Protein AF-A7SLD6-F1 (afdb_monomer_lite)

Sequence (171 aa):
AANLIKSELDKFADWILSYVPEPIKKTVKEAADKRVERLKERIKRLHEEVEDRFTPKEQQTALKGCLNSFRCKQSLEKHSECCGNHEAVGIEMPKIDKDGNLPHIKFKNYNRKMRVPFVVYADFESFTENIDTCSPDGSKSFTKQYQKHKPSGFCYLIKCFDGDISPPELV

Structure (mmCIF, N/CA/C/O backbone):
data_AF-A7SLD6-F1
#
_entry.id   AF-A7SLD6-F1
#
loop_
_atom_site.group_PDB
_atom_site.id
_atom_site.type_symbol
_atom_site.label_atom_id
_atom_site.label_alt_id
_atom_site.label_comp_id
_atom_site.label_asym_id
_atom_site.label_entity_id
_atom_site.label_seq_id
_atom_site.pdbx_PDB_ins_code
_atom_site.Cartn_x
_atom_site.Cartn_y
_atom_site.Cartn_z
_atom_site.occupancy
_atom_site.B_iso_or_equiv
_atom_site.auth_seq_id
_atom_site.auth_comp_id
_atom_site.auth_asym_id
_atom_site.auth_atom_id
_atom_site.pdbx_PDB_model_num
ATOM 1 N N . ALA A 1 1 ? 3.678 -2.486 19.828 1.00 52.88 1 ALA A N 1
ATOM 2 C CA . ALA A 1 1 ? 2.524 -2.131 18.972 1.00 52.88 1 ALA A CA 1
ATOM 3 C C . ALA A 1 1 ? 2.802 -2.394 17.487 1.00 52.88 1 ALA A C 1
ATOM 5 O O . ALA A 1 1 ? 2.118 -3.228 16.916 1.00 52.88 1 ALA A O 1
ATOM 6 N N . ALA A 1 2 ? 3.826 -1.779 16.875 1.00 49.62 2 ALA A N 1
ATOM 7 C CA . ALA A 1 2 ? 4.106 -1.909 15.433 1.00 49.62 2 ALA A CA 1
ATOM 8 C C . ALA A 1 2 ? 4.294 -3.359 14.929 1.00 49.62 2 ALA A C 1
ATOM 10 O O . ALA A 1 2 ? 3.720 -3.727 13.912 1.00 49.62 2 ALA A O 1
ATOM 11 N N . ASN A 1 3 ? 5.015 -4.208 15.673 1.00 66.25 3 ASN A N 1
ATOM 12 C CA . ASN A 1 3 ? 5.205 -5.619 15.296 1.00 66.25 3 ASN A CA 1
ATOM 13 C C . ASN A 1 3 ? 3.907 -6.442 15.342 1.00 66.25 3 ASN A C 1
ATOM 15 O O . ASN A 1 3 ? 3.745 -7.365 14.553 1.00 66.25 3 ASN A O 1
ATOM 19 N N . LEU A 1 4 ? 2.974 -6.085 16.232 1.00 74.56 4 LEU A N 1
ATOM 20 C CA . LEU A 1 4 ? 1.674 -6.750 16.341 1.00 74.56 4 LEU A CA 1
ATOM 21 C C . LEU A 1 4 ? 0.780 -6.369 15.154 1.00 74.56 4 LEU A C 1
ATOM 23 O O . LEU A 1 4 ? 0.209 -7.239 14.509 1.00 74.56 4 LEU A O 1
ATOM 27 N N . ILE A 1 5 ? 0.746 -5.077 14.810 1.00 71.06 5 ILE A N 1
ATOM 28 C CA . ILE A 1 5 ? 0.010 -4.561 13.646 1.00 71.06 5 ILE A CA 1
ATOM 29 C C . ILE A 1 5 ? 0.536 -5.198 12.358 1.00 71.06 5 ILE A C 1
ATOM 31 O O . ILE A 1 5 ? -0.251 -5.641 11.528 1.00 71.06 5 ILE A O 1
ATOM 35 N N . LYS A 1 6 ? 1.863 -5.307 12.219 1.00 66.88 6 LYS A N 1
ATOM 36 C CA . LYS A 1 6 ? 2.484 -5.989 11.083 1.00 66.88 6 LYS A CA 1
ATOM 37 C C . LYS A 1 6 ? 2.060 -7.457 10.999 1.00 66.88 6 LYS A C 1
ATOM 39 O O . LYS A 1 6 ? 1.657 -7.894 9.933 1.00 66.88 6 LYS A O 1
ATOM 44 N N . SER A 1 7 ? 2.069 -8.185 12.117 1.00 80.56 7 SER A N 1
ATOM 45 C CA . SER A 1 7 ? 1.654 -9.593 12.118 1.00 80.56 7 SER A CA 1
ATOM 46 C C . SER A 1 7 ? 0.178 -9.794 11.759 1.00 80.56 7 SER A C 1
ATOM 48 O O . SER A 1 7 ? -0.162 -10.790 11.131 1.00 80.56 7 SER A O 1
ATOM 50 N N . GLU A 1 8 ? -0.699 -8.856 12.123 1.00 80.62 8 GLU A N 1
ATOM 51 C CA . GLU A 1 8 ? -2.116 -8.907 11.743 1.00 80.62 8 GLU A CA 1
ATOM 52 C C . GLU A 1 8 ? -2.318 -8.562 10.260 1.00 80.62 8 GLU A C 1
ATOM 54 O O . GLU A 1 8 ? -3.102 -9.218 9.578 1.00 80.62 8 GLU A O 1
ATOM 59 N N . LEU A 1 9 ? -1.559 -7.595 9.734 1.00 71.75 9 LEU A N 1
ATOM 60 C CA . LEU A 1 9 ? -1.522 -7.286 8.300 1.00 71.75 9 LEU A CA 1
ATOM 61 C C . LEU A 1 9 ? -1.027 -8.473 7.469 1.00 71.75 9 LEU A C 1
ATOM 63 O O . LEU A 1 9 ? -1.626 -8.779 6.441 1.00 71.75 9 LEU A O 1
ATOM 67 N N . ASP A 1 10 ? 0.026 -9.152 7.926 1.00 75.19 10 ASP A N 1
ATOM 68 C CA . ASP A 1 10 ? 0.579 -10.326 7.248 1.00 75.19 10 ASP A CA 1
ATOM 69 C C . ASP A 1 10 ? -0.458 -11.468 7.215 1.00 75.19 10 ASP A C 1
ATOM 71 O O . ASP A 1 10 ? -0.724 -12.026 6.153 1.00 75.19 10 ASP A O 1
ATOM 75 N N . LYS A 1 11 ? -1.153 -11.735 8.334 1.00 82.88 11 LYS A N 1
ATOM 76 C CA . LYS A 1 11 ? -2.255 -12.720 8.384 1.00 82.88 11 LYS A CA 1
ATOM 77 C C . LYS A 1 11 ? -3.406 -12.370 7.442 1.00 82.88 11 LYS A C 1
ATOM 79 O O . LYS A 1 11 ? -3.972 -13.258 6.809 1.00 82.88 11 LYS A O 1
ATOM 84 N N . PHE A 1 12 ? -3.776 -11.093 7.363 1.00 75.88 12 PHE A N 1
ATOM 85 C CA . PHE A 1 12 ? -4.827 -10.634 6.458 1.00 75.88 12 PHE A CA 1
ATOM 86 C C . PHE A 1 12 ? -4.416 -10.794 4.988 1.00 75.88 12 PHE A C 1
ATOM 88 O O . PHE A 1 12 ? -5.212 -11.261 4.174 1.00 75.88 12 PHE A O 1
ATOM 95 N N . ALA A 1 13 ? -3.165 -10.471 4.653 1.00 72.25 13 ALA A N 1
ATOM 96 C CA . ALA A 1 13 ? -2.622 -10.683 3.316 1.00 72.25 13 ALA A CA 1
ATOM 97 C C . ALA A 1 13 ? -2.617 -12.173 2.941 1.00 72.25 13 ALA A C 1
ATOM 99 O O . ALA A 1 13 ? -3.076 -12.526 1.854 1.00 72.25 13 ALA A O 1
ATOM 100 N N . ASP A 1 14 ? -2.183 -13.047 3.851 1.00 79.88 14 ASP A N 1
ATOM 101 C CA . ASP A 1 14 ? -2.218 -14.502 3.659 1.00 79.88 14 ASP A CA 1
ATOM 102 C C . ASP A 1 14 ? -3.653 -15.021 3.473 1.00 79.88 14 ASP A C 1
ATOM 104 O O . ASP A 1 14 ? -3.906 -15.882 2.625 1.00 79.88 14 ASP A O 1
ATOM 108 N N . TRP A 1 15 ? -4.613 -14.460 4.214 1.00 83.62 15 TRP A N 1
ATOM 109 C CA . TRP A 1 15 ? -6.030 -14.784 4.073 1.00 83.62 15 TRP A CA 1
ATOM 110 C C . TRP A 1 15 ? -6.582 -14.379 2.699 1.00 83.62 15 TRP A C 1
ATOM 112 O O . TRP A 1 15 ? -7.192 -15.220 2.042 1.00 83.62 15 TRP A O 1
ATOM 122 N N . ILE A 1 16 ? -6.303 -13.166 2.202 1.00 71.88 16 ILE A N 1
ATOM 123 C CA . ILE A 1 16 ? -6.678 -12.759 0.831 1.00 71.88 16 ILE A CA 1
ATOM 124 C C . ILE A 1 16 ? -6.038 -13.691 -0.197 1.00 71.88 16 ILE A C 1
ATOM 126 O O . ILE A 1 16 ? -6.708 -14.171 -1.114 1.00 71.88 16 ILE A O 1
ATOM 130 N N . LEU A 1 17 ? -4.741 -13.975 -0.039 1.00 71.00 17 LEU A N 1
ATOM 131 C CA . LEU A 1 17 ? -4.026 -14.857 -0.950 1.00 71.00 17 LEU A CA 1
ATOM 132 C C . LEU A 1 17 ? -4.650 -16.250 -0.969 1.00 71.00 17 LEU A C 1
ATOM 134 O O . LEU A 1 17 ? -4.654 -16.864 -2.027 1.00 71.00 17 LEU A O 1
ATOM 138 N N . SER A 1 18 ? -5.236 -16.740 0.127 1.00 75.12 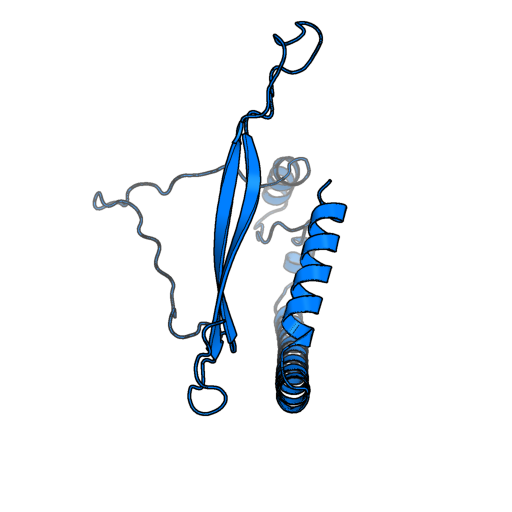18 SER A N 1
ATOM 139 C CA . SER A 1 18 ? -5.882 -18.058 0.165 1.00 75.12 18 SER A CA 1
ATOM 140 C C . SER A 1 18 ? -6.997 -18.239 -0.881 1.00 75.12 18 SER A C 1
ATOM 142 O O . SER A 1 18 ? -7.096 -19.331 -1.441 1.00 75.12 18 SER A O 1
ATOM 144 N N . TYR A 1 19 ? -7.732 -17.176 -1.234 1.00 76.12 19 TYR A N 1
ATOM 145 C CA . TYR A 1 19 ? -8.809 -17.197 -2.238 1.00 76.12 19 TYR A CA 1
ATOM 146 C C . TYR A 1 19 ? -8.313 -17.179 -3.688 1.00 76.12 19 TYR A C 1
ATOM 148 O O . TYR A 1 19 ? -9.081 -17.456 -4.606 1.00 76.12 19 TYR A O 1
ATOM 156 N N . VAL A 1 20 ? -7.032 -16.879 -3.923 1.00 71.62 20 VAL A N 1
ATOM 157 C CA . VAL A 1 20 ? -6.463 -16.889 -5.275 1.00 71.62 20 VAL A CA 1
ATOM 158 C C . VAL A 1 20 ? -6.250 -18.345 -5.725 1.00 71.62 20 VAL A C 1
ATOM 160 O O . VAL A 1 20 ? -5.580 -19.102 -5.015 1.00 71.62 20 VAL A O 1
ATOM 163 N N . PRO A 1 21 ? -6.757 -18.763 -6.901 1.00 77.44 21 PRO A N 1
ATOM 164 C CA . PRO A 1 21 ? -6.545 -20.112 -7.422 1.00 77.44 21 PRO A CA 1
ATOM 165 C C . PRO A 1 21 ? -5.058 -20.488 -7.529 1.00 77.44 21 PRO A C 1
ATOM 167 O O . PRO A 1 21 ? -4.239 -19.714 -8.030 1.00 77.44 21 PRO A O 1
ATOM 170 N N . GLU A 1 22 ? -4.700 -21.712 -7.126 1.00 75.00 22 GLU A N 1
ATOM 171 C CA . GLU A 1 22 ? -3.307 -22.197 -7.149 1.00 75.00 22 GLU A CA 1
ATOM 172 C C . GLU A 1 22 ? -2.584 -22.118 -8.507 1.00 75.00 22 GLU A C 1
ATOM 174 O O . GLU A 1 22 ? -1.394 -21.785 -8.522 1.00 75.00 22 GLU A O 1
ATOM 179 N N . PRO A 1 23 ? -3.242 -22.339 -9.665 1.00 70.88 23 PRO A N 1
ATOM 180 C CA . PRO A 1 23 ? -2.598 -22.145 -10.964 1.00 70.88 23 PRO A CA 1
ATOM 181 C C . PRO A 1 23 ? -2.074 -20.714 -11.151 1.00 70.88 23 PRO A C 1
ATOM 183 O O . PRO A 1 23 ? -0.995 -20.518 -11.716 1.00 70.88 23 PRO A O 1
ATOM 186 N N . ILE A 1 24 ? -2.810 -19.729 -10.622 1.00 64.69 24 ILE A N 1
ATOM 187 C CA . ILE A 1 24 ? -2.474 -18.302 -10.667 1.00 64.69 24 ILE A CA 1
ATOM 188 C C . ILE A 1 24 ? -1.376 -17.999 -9.646 1.00 64.69 24 ILE A C 1
ATOM 190 O O . ILE A 1 24 ? -0.373 -17.381 -9.993 1.00 64.69 24 ILE A O 1
ATOM 194 N N . LYS A 1 25 ? -1.484 -18.499 -8.409 1.00 65.69 25 LYS A N 1
ATOM 195 C CA . LYS A 1 25 ? -0.425 -18.336 -7.394 1.00 65.69 25 LYS A CA 1
ATOM 196 C C . LYS A 1 25 ? 0.919 -18.862 -7.879 1.00 65.69 25 LYS A C 1
ATOM 198 O O . LYS A 1 25 ? 1.930 -18.182 -7.715 1.00 65.69 25 LYS A O 1
ATOM 203 N N . LYS A 1 26 ? 0.939 -20.044 -8.499 1.00 69.06 26 LYS A N 1
ATOM 204 C CA . LYS A 1 26 ? 2.169 -20.674 -8.988 1.00 69.06 26 LYS A CA 1
ATOM 205 C C . LYS A 1 26 ? 2.795 -19.882 -10.134 1.00 69.06 26 LYS A C 1
ATOM 207 O O . LYS A 1 26 ? 3.985 -19.586 -10.080 1.00 69.06 26 LYS A O 1
ATOM 212 N N . THR A 1 27 ? 2.002 -19.465 -11.121 1.00 69.44 27 THR A N 1
ATOM 213 C CA . THR A 1 27 ? 2.502 -18.647 -12.243 1.00 69.44 27 THR A CA 1
ATOM 214 C C . THR A 1 27 ? 2.967 -17.263 -11.794 1.00 69.44 27 THR A C 1
ATOM 216 O O . THR A 1 27 ? 4.024 -16.806 -12.231 1.00 69.44 27 THR A O 1
ATOM 219 N N . VAL A 1 28 ? 2.237 -16.608 -10.887 1.00 70.94 28 VAL A N 1
ATOM 220 C CA . VAL A 1 28 ? 2.603 -15.289 -10.347 1.00 70.94 28 VAL A CA 1
ATOM 221 C C . VAL A 1 28 ? 3.847 -15.372 -9.469 1.00 70.94 28 VAL A C 1
ATOM 223 O O . VAL A 1 28 ? 4.743 -14.543 -9.624 1.00 70.94 28 VAL A O 1
ATOM 226 N N . LYS A 1 29 ? 3.945 -16.383 -8.599 1.00 73.69 29 LYS A N 1
ATOM 227 C CA . LYS A 1 29 ? 5.121 -16.617 -7.754 1.00 73.69 29 LYS A CA 1
ATOM 228 C C . LYS A 1 29 ? 6.354 -16.923 -8.596 1.00 73.69 29 LYS A C 1
ATOM 230 O O . LYS A 1 29 ? 7.361 -16.245 -8.447 1.00 73.69 29 LYS A O 1
ATOM 235 N N . GLU A 1 30 ? 6.261 -17.836 -9.563 1.00 74.81 30 GLU A N 1
ATOM 236 C CA . GLU A 1 30 ? 7.373 -18.140 -10.473 1.00 74.81 30 GLU A CA 1
ATOM 237 C C . GLU A 1 30 ? 7.791 -16.921 -11.316 1.00 74.81 30 GLU A C 1
ATOM 239 O O . GLU A 1 30 ? 8.983 -16.704 -11.551 1.00 74.81 30 GLU A O 1
ATOM 244 N N . ALA A 1 31 ? 6.838 -16.100 -11.773 1.00 71.31 31 ALA A N 1
ATOM 245 C CA . ALA A 1 31 ? 7.133 -14.872 -12.509 1.00 71.31 31 ALA A CA 1
ATOM 246 C C . ALA A 1 31 ? 7.784 -13.800 -11.618 1.00 71.31 31 ALA A C 1
ATOM 248 O O . ALA A 1 31 ? 8.715 -13.118 -12.065 1.00 71.31 31 ALA A O 1
ATOM 249 N N . ALA A 1 32 ? 7.322 -13.661 -10.372 1.00 69.38 32 ALA A N 1
ATOM 250 C CA . ALA A 1 32 ? 7.897 -12.767 -9.374 1.00 69.38 32 ALA A CA 1
ATOM 251 C C . ALA A 1 32 ? 9.315 -13.211 -8.999 1.00 69.38 32 ALA A C 1
ATOM 253 O O . ALA A 1 32 ? 10.234 -12.400 -9.092 1.00 69.38 32 ALA A O 1
ATOM 254 N N . ASP A 1 33 ? 9.521 -14.495 -8.713 1.00 77.88 33 ASP A N 1
ATOM 255 C CA . ASP A 1 33 ? 10.819 -15.078 -8.364 1.00 77.88 33 ASP A CA 1
ATOM 256 C C . ASP A 1 33 ? 11.820 -14.919 -9.518 1.00 77.88 33 ASP A C 1
ATOM 258 O O . ASP A 1 33 ? 12.911 -14.382 -9.327 1.00 77.88 33 ASP A O 1
ATOM 262 N N . LYS A 1 34 ? 11.426 -15.234 -10.763 1.00 79.88 34 LYS A N 1
ATOM 263 C CA . LYS A 1 34 ? 12.261 -14.987 -11.960 1.00 79.88 34 LYS A CA 1
ATOM 264 C C . LYS A 1 34 ? 12.599 -13.510 -12.159 1.00 79.88 34 LYS A C 1
ATOM 266 O O . LYS A 1 34 ? 13.613 -13.182 -12.783 1.00 79.88 34 LYS A O 1
ATOM 271 N N . ARG A 1 35 ? 11.730 -12.596 -11.724 1.00 75.88 35 ARG A N 1
ATOM 272 C CA . ARG A 1 35 ? 11.958 -11.149 -11.832 1.00 75.88 35 ARG A CA 1
ATOM 273 C C . ARG A 1 35 ? 12.879 -10.651 -10.726 1.00 75.88 35 ARG A C 1
ATOM 275 O O . ARG A 1 35 ? 13.780 -9.875 -11.032 1.00 75.88 35 ARG A O 1
ATOM 282 N N . VAL A 1 36 ? 12.686 -11.120 -9.496 1.00 77.12 36 VAL A N 1
ATOM 283 C CA . VAL A 1 36 ? 13.571 -10.864 -8.354 1.00 77.12 36 VAL A CA 1
ATOM 284 C C . VAL A 1 36 ? 14.976 -11.349 -8.678 1.00 77.12 36 VAL A C 1
ATOM 286 O O . VAL A 1 36 ? 15.919 -10.577 -8.533 1.00 77.12 36 VAL A O 1
ATOM 289 N N . GLU A 1 37 ? 15.120 -12.554 -9.221 1.00 82.44 37 GLU A N 1
ATOM 290 C CA . GLU A 1 37 ? 16.441 -13.100 -9.526 1.00 82.44 37 GLU A CA 1
ATOM 291 C C . GLU A 1 37 ? 17.131 -12.337 -10.658 1.00 82.44 37 GLU A C 1
ATOM 293 O O . GLU A 1 37 ? 18.287 -11.944 -10.529 1.00 82.44 37 GLU A O 1
ATOM 298 N N . ARG A 1 38 ? 16.391 -11.948 -11.706 1.00 83.00 38 ARG A N 1
ATOM 299 C CA . ARG A 1 38 ? 16.918 -11.026 -12.730 1.00 83.00 38 ARG A CA 1
ATOM 300 C C . ARG A 1 38 ? 17.355 -9.680 -12.160 1.00 83.00 38 ARG A C 1
ATOM 302 O O . ARG A 1 38 ? 18.312 -9.093 -12.666 1.00 83.00 38 ARG A O 1
ATOM 309 N N . LEU A 1 39 ? 16.619 -9.150 -11.184 1.00 71.19 39 LEU A N 1
ATOM 310 C CA . LEU A 1 39 ? 16.946 -7.879 -10.542 1.00 71.19 39 LEU A CA 1
ATOM 311 C C . LEU A 1 39 ? 18.184 -8.015 -9.661 1.00 71.19 39 LEU A C 1
ATOM 313 O O . LEU A 1 39 ? 19.052 -7.153 -9.755 1.00 71.19 39 LEU A O 1
ATOM 317 N N . LYS A 1 40 ? 18.314 -9.100 -8.890 1.00 79.44 40 LYS A N 1
ATOM 318 C CA . LYS A 1 40 ? 19.528 -9.402 -8.120 1.00 79.44 40 LYS A CA 1
ATOM 319 C C . LYS A 1 40 ? 20.747 -9.523 -9.027 1.00 79.44 40 LYS A C 1
ATOM 321 O O . LYS A 1 40 ? 21.740 -8.851 -8.779 1.00 79.44 40 LYS A O 1
ATOM 326 N N . GLU A 1 41 ? 20.642 -10.277 -10.122 1.00 82.62 41 GLU A N 1
ATOM 327 C CA . GLU A 1 41 ? 21.718 -10.421 -11.113 1.00 82.62 41 GLU A CA 1
ATOM 328 C C . GLU A 1 41 ? 22.129 -9.063 -11.701 1.00 82.62 41 GLU A C 1
ATOM 330 O O . GLU A 1 41 ? 23.299 -8.775 -11.933 1.00 82.62 41 GLU A O 1
ATOM 335 N N . ARG A 1 42 ? 21.144 -8.193 -11.946 1.00 76.81 42 ARG A N 1
ATOM 336 C CA . ARG A 1 42 ? 21.369 -6.862 -12.509 1.00 76.81 42 ARG A CA 1
ATOM 337 C C . ARG A 1 42 ? 21.960 -5.892 -11.488 1.00 76.81 42 ARG A C 1
ATOM 339 O O . ARG A 1 42 ? 22.797 -5.092 -11.877 1.00 76.81 42 ARG A O 1
ATOM 346 N N . ILE A 1 43 ? 21.558 -5.966 -10.220 1.00 71.44 43 ILE A N 1
ATOM 347 C CA . ILE A 1 43 ? 22.179 -5.208 -9.125 1.00 71.44 43 ILE A CA 1
ATOM 348 C C . ILE A 1 43 ? 23.624 -5.661 -8.944 1.00 71.44 43 ILE A C 1
ATOM 350 O O . ILE A 1 43 ? 24.502 -4.814 -8.855 1.00 71.44 43 ILE A O 1
ATOM 354 N N . LYS A 1 44 ? 23.874 -6.974 -8.965 1.00 77.62 44 LYS A N 1
ATOM 355 C CA . LYS A 1 44 ? 25.216 -7.547 -8.857 1.00 77.62 44 LYS A CA 1
ATOM 356 C C . LYS A 1 44 ? 26.127 -7.055 -9.984 1.00 77.62 44 LYS A C 1
ATOM 358 O O . LYS A 1 44 ? 27.162 -6.474 -9.693 1.00 77.62 44 LYS A O 1
ATOM 363 N N . ARG A 1 45 ? 25.685 -7.153 -11.245 1.00 78.50 45 ARG A N 1
ATOM 364 C CA . ARG A 1 45 ? 26.431 -6.598 -12.391 1.00 78.50 45 ARG A CA 1
ATOM 365 C C . ARG A 1 45 ? 26.651 -5.093 -12.284 1.00 78.50 45 ARG A C 1
ATOM 367 O O . ARG A 1 45 ? 27.729 -4.621 -12.597 1.00 78.50 45 ARG A O 1
ATOM 374 N N . LEU A 1 46 ? 25.646 -4.333 -11.840 1.00 69.00 46 LEU A N 1
ATOM 375 C CA . LEU A 1 46 ? 25.797 -2.889 -11.647 1.00 69.00 46 LEU A CA 1
ATOM 376 C C . LEU A 1 46 ? 26.800 -2.567 -10.540 1.00 69.00 46 LEU A C 1
ATOM 378 O O . LEU A 1 46 ? 27.549 -1.619 -10.698 1.00 69.00 46 LEU A O 1
ATOM 382 N N . HIS A 1 47 ? 26.822 -3.327 -9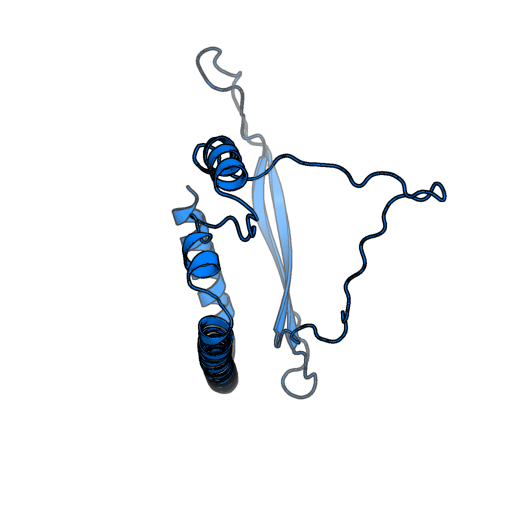.446 1.00 66.12 47 HIS A N 1
ATOM 383 C CA . HIS A 1 47 ? 27.826 -3.174 -8.395 1.00 66.12 47 HIS A CA 1
ATOM 384 C C . HIS A 1 47 ? 29.227 -3.495 -8.924 1.00 66.12 47 HIS A C 1
ATOM 386 O O . HIS A 1 47 ? 30.119 -2.675 -8.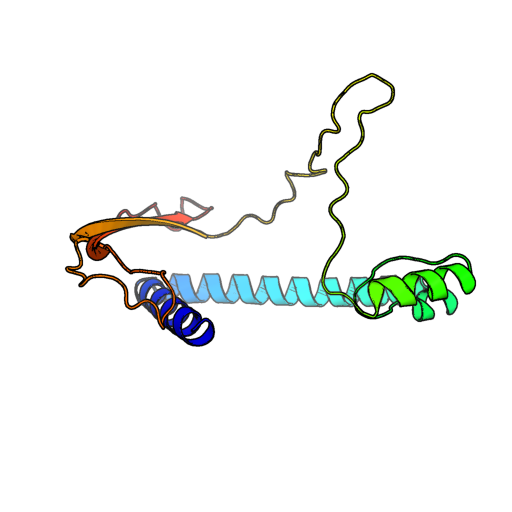746 1.00 66.12 47 HIS A O 1
ATOM 392 N N . GLU A 1 48 ? 29.396 -4.606 -9.645 1.00 70.19 48 GLU A N 1
ATOM 393 C CA . GLU A 1 48 ? 30.671 -4.997 -10.268 1.00 70.19 48 GLU A CA 1
ATOM 394 C C . GLU A 1 48 ? 31.152 -3.948 -11.296 1.00 70.19 48 GLU A C 1
ATOM 396 O O . GLU A 1 48 ? 32.309 -3.537 -11.279 1.00 70.19 48 GLU A O 1
ATOM 401 N N . GLU A 1 49 ? 30.256 -3.429 -12.146 1.00 67.00 49 GLU A N 1
ATOM 402 C CA . GLU A 1 49 ? 30.553 -2.373 -13.133 1.00 67.00 49 GLU A CA 1
ATOM 403 C C . GLU A 1 49 ? 30.860 -1.002 -12.512 1.00 67.00 49 GLU A C 1
ATOM 405 O O . GLU A 1 49 ? 31.383 -0.115 -13.198 1.00 67.00 49 GLU A O 1
ATOM 410 N N . VAL A 1 50 ? 30.454 -0.788 -11.262 1.00 60.84 50 VAL A N 1
ATOM 411 C CA . VAL A 1 50 ? 30.594 0.475 -10.533 1.00 60.84 50 VAL A CA 1
ATOM 412 C C . VAL A 1 50 ? 31.807 0.431 -9.597 1.00 60.84 50 VAL A C 1
ATOM 414 O O . VAL A 1 50 ? 32.493 1.444 -9.477 1.00 60.84 50 VAL A O 1
ATOM 417 N N . GLU A 1 51 ? 32.135 -0.725 -9.012 1.00 55.03 51 GLU A N 1
ATOM 418 C CA . GLU A 1 51 ? 33.348 -0.931 -8.206 1.00 55.03 51 GLU A CA 1
ATOM 419 C C . GLU A 1 51 ? 34.627 -0.641 -8.998 1.00 55.03 51 GLU A C 1
ATOM 421 O O . GLU A 1 51 ? 35.525 0.015 -8.473 1.00 55.03 51 GLU A O 1
ATOM 426 N N . ASP A 1 52 ? 34.674 -1.023 -10.277 1.00 55.62 52 ASP A N 1
ATOM 427 C CA . ASP A 1 52 ? 35.842 -0.814 -11.148 1.00 55.62 52 ASP A CA 1
ATOM 428 C C . ASP A 1 52 ? 35.987 0.645 -11.639 1.00 55.62 52 ASP A C 1
ATOM 430 O O . ASP A 1 52 ? 36.988 1.031 -12.244 1.00 55.62 52 ASP A O 1
ATOM 434 N N . ARG A 1 53 ? 34.981 1.496 -11.376 1.00 53.41 53 ARG A N 1
ATOM 435 C CA . ARG A 1 53 ? 34.985 2.926 -11.743 1.00 53.41 53 ARG A CA 1
ATOM 436 C C . ARG A 1 53 ? 35.325 3.853 -10.587 1.00 53.41 53 ARG A C 1
ATOM 438 O O . ARG A 1 53 ? 35.463 5.053 -10.821 1.00 53.41 53 ARG A O 1
ATOM 445 N N . PHE A 1 54 ? 35.452 3.325 -9.372 1.00 48.38 54 PHE A N 1
ATOM 446 C CA . PHE A 1 54 ? 35.757 4.128 -8.201 1.00 48.38 54 PHE A CA 1
ATOM 447 C C . PHE A 1 54 ? 37.242 4.069 -7.859 1.00 48.38 54 PHE A C 1
ATOM 449 O O . PHE A 1 54 ? 37.813 3.027 -7.549 1.00 48.38 54 PHE A O 1
ATOM 456 N N . THR A 1 55 ? 37.876 5.234 -7.870 1.00 55.97 55 THR A N 1
ATOM 457 C CA . THR A 1 55 ? 39.227 5.428 -7.350 1.00 55.97 55 THR A CA 1
ATOM 458 C C . THR A 1 55 ? 39.281 5.089 -5.849 1.00 55.97 55 THR A C 1
ATOM 460 O O . THR A 1 55 ? 38.279 5.235 -5.146 1.00 55.97 55 THR A O 1
ATOM 463 N N . PRO A 1 56 ? 40.450 4.724 -5.282 1.00 52.50 56 PRO A N 1
ATOM 464 C CA . PRO A 1 56 ? 40.591 4.432 -3.845 1.00 52.50 56 PRO A CA 1
ATOM 465 C C . PRO A 1 56 ? 40.082 5.550 -2.911 1.00 52.50 56 PRO A C 1
ATOM 467 O O . PRO A 1 56 ? 39.728 5.301 -1.761 1.00 52.50 56 PRO A O 1
ATOM 470 N N . LYS A 1 57 ? 40.006 6.794 -3.408 1.00 46.34 57 LYS A N 1
ATOM 471 C CA . LYS A 1 57 ? 39.406 7.942 -2.708 1.00 46.34 57 LYS A CA 1
ATOM 472 C C . LYS A 1 57 ? 37.877 7.876 -2.621 1.00 46.34 57 LYS A C 1
ATOM 474 O O . LYS A 1 57 ? 37.324 8.327 -1.625 1.00 46.34 57 LYS A O 1
ATOM 479 N N . GLU A 1 58 ? 37.205 7.331 -3.631 1.00 49.16 58 GLU A N 1
ATOM 480 C CA . GLU A 1 58 ? 35.740 7.222 -3.697 1.00 49.16 58 GLU A CA 1
ATOM 481 C C . GLU A 1 58 ? 35.215 6.065 -2.832 1.00 49.16 58 GLU A C 1
ATOM 483 O O . GLU A 1 58 ? 34.146 6.175 -2.229 1.00 49.16 58 GLU A O 1
ATOM 488 N N . GLN A 1 59 ? 36.020 5.011 -2.654 1.00 51.78 59 GLN A N 1
ATOM 489 C CA . GLN A 1 59 ? 35.754 3.937 -1.686 1.00 51.78 59 GLN A CA 1
ATOM 490 C C . GLN A 1 59 ? 35.810 4.434 -0.227 1.00 51.78 59 GLN A C 1
ATOM 492 O O . GLN A 1 59 ? 35.093 3.929 0.634 1.00 51.78 59 GLN A O 1
ATOM 497 N N . GLN A 1 60 ? 36.604 5.472 0.057 1.00 49.31 60 GLN A N 1
ATOM 498 C CA . GLN A 1 60 ? 36.748 6.046 1.400 1.00 49.31 60 GLN A CA 1
ATOM 499 C C . GLN A 1 60 ? 35.576 6.967 1.807 1.00 49.31 60 GLN A C 1
ATOM 501 O O . GLN A 1 60 ? 35.441 7.307 2.982 1.00 49.31 60 GLN A O 1
ATOM 506 N N . THR A 1 61 ? 34.715 7.366 0.861 1.00 47.78 61 THR A N 1
ATOM 507 C CA . THR A 1 61 ? 33.614 8.327 1.084 1.00 47.78 61 THR A CA 1
ATOM 508 C C . THR A 1 61 ? 32.251 7.713 1.412 1.00 47.78 61 THR A C 1
ATOM 510 O O . THR A 1 61 ? 31.318 8.451 1.722 1.00 47.78 61 THR A O 1
ATOM 513 N N . ALA A 1 62 ? 32.114 6.386 1.417 1.00 46.62 62 ALA A N 1
ATOM 514 C CA . ALA A 1 62 ? 30.865 5.723 1.794 1.00 46.62 62 ALA A CA 1
ATOM 515 C C . ALA A 1 62 ? 30.727 5.609 3.325 1.00 46.62 62 ALA A C 1
ATOM 517 O O . ALA A 1 62 ? 30.858 4.533 3.909 1.00 46.62 62 ALA A O 1
ATOM 518 N N . LEU A 1 63 ? 30.454 6.729 3.995 1.00 48.56 63 LEU A N 1
ATOM 519 C CA . LEU A 1 63 ? 30.111 6.732 5.416 1.00 48.56 63 LEU A CA 1
ATOM 520 C C . LEU A 1 63 ? 28.584 6.605 5.575 1.00 48.56 63 LEU A C 1
ATOM 522 O O . LEU A 1 63 ? 27.828 7.481 5.164 1.00 48.56 63 LEU A O 1
ATOM 526 N N . LYS A 1 64 ? 28.149 5.466 6.136 1.00 53.84 64 LYS A N 1
ATOM 527 C CA . LYS A 1 64 ? 26.821 5.179 6.725 1.00 53.84 64 LYS A CA 1
ATOM 528 C C . LYS A 1 64 ? 25.616 5.896 6.076 1.00 53.84 64 LYS A C 1
ATOM 530 O O . LYS A 1 64 ? 24.859 6.582 6.752 1.00 53.84 64 LYS A O 1
ATOM 535 N N . GLY A 1 65 ? 25.406 5.692 4.774 1.00 51.53 65 GLY A N 1
ATOM 536 C CA . GLY A 1 65 ? 24.166 6.079 4.081 1.00 51.53 65 GLY A CA 1
ATOM 537 C C . GLY A 1 65 ? 24.141 7.479 3.454 1.00 51.53 65 GLY A C 1
ATOM 538 O O . GLY A 1 65 ? 23.185 7.791 2.746 1.00 51.53 65 GLY A O 1
ATOM 539 N N . CYS A 1 66 ? 25.182 8.298 3.632 1.00 53.53 66 CYS A N 1
ATOM 540 C CA . CYS A 1 66 ? 25.278 9.614 2.996 1.00 53.53 66 CYS A CA 1
ATOM 541 C C . CYS A 1 66 ? 26.023 9.447 1.638 1.00 53.53 66 CYS A C 1
ATOM 543 O O . CYS A 1 66 ? 27.245 9.360 1.602 1.00 53.53 66 CYS A O 1
ATOM 545 N N . LEU A 1 67 ? 25.301 9.353 0.505 1.00 56.34 67 LEU A N 1
ATOM 546 C CA . LEU A 1 67 ? 25.855 9.160 -0.863 1.00 56.34 67 LEU A CA 1
ATOM 547 C C . LEU A 1 67 ? 26.523 10.430 -1.450 1.00 56.34 67 LEU A C 1
ATOM 549 O O . LEU A 1 67 ? 26.356 10.746 -2.629 1.00 56.34 67 LEU A O 1
ATOM 553 N N . ASN A 1 68 ? 27.259 11.187 -0.637 1.00 59.16 68 ASN A N 1
ATOM 554 C CA . ASN A 1 68 ? 27.919 12.423 -1.060 1.00 59.16 68 ASN A CA 1
ATOM 555 C C . ASN A 1 68 ? 29.414 12.191 -1.325 1.00 59.16 68 ASN A C 1
ATOM 557 O O . ASN A 1 68 ? 30.120 11.615 -0.503 1.00 59.16 68 ASN A O 1
ATOM 561 N N . SER A 1 69 ? 29.919 12.692 -2.456 1.00 56.84 69 SER A N 1
ATOM 562 C CA . SER A 1 69 ? 31.355 12.714 -2.766 1.00 56.84 69 SER A CA 1
ATOM 563 C C . SER A 1 69 ? 32.013 13.979 -2.205 1.00 56.84 69 SER A C 1
ATOM 565 O O . SER A 1 69 ? 31.542 15.087 -2.477 1.00 56.84 69 SER A O 1
ATOM 567 N N . PHE A 1 70 ? 33.138 13.848 -1.499 1.00 70.81 70 PHE A N 1
ATOM 568 C CA . PHE A 1 70 ? 33.867 14.985 -0.921 1.00 70.81 70 PHE A CA 1
ATOM 569 C C . PHE A 1 70 ? 35.178 15.240 -1.664 1.00 70.81 70 PHE A C 1
ATOM 571 O O . PHE A 1 70 ? 35.970 14.331 -1.889 1.00 70.81 70 PHE A O 1
ATOM 578 N N . ARG A 1 71 ? 35.431 16.503 -2.028 1.00 63.53 71 ARG A N 1
ATOM 579 C CA . ARG A 1 71 ? 36.635 16.893 -2.788 1.00 63.53 71 ARG A CA 1
ATOM 580 C C . ARG A 1 71 ? 37.893 17.039 -1.922 1.00 63.53 71 ARG A C 1
ATOM 582 O O . ARG A 1 71 ? 38.995 17.060 -2.461 1.00 63.53 71 ARG A O 1
ATOM 589 N N . CYS A 1 72 ? 37.753 17.150 -0.600 1.00 70.69 72 CYS A N 1
ATOM 590 C CA . CYS A 1 72 ? 38.871 17.262 0.338 1.00 70.69 72 CYS A CA 1
ATOM 591 C C . CYS A 1 72 ? 38.501 16.760 1.744 1.00 70.69 72 CYS A C 1
ATOM 593 O O . CYS A 1 72 ? 37.325 16.715 2.112 1.00 70.69 72 CYS A O 1
ATOM 595 N N . LYS A 1 73 ? 39.522 16.427 2.546 1.00 74.38 73 LYS A N 1
ATOM 596 C CA . LYS A 1 73 ? 39.365 15.848 3.892 1.00 74.38 73 LYS A CA 1
ATOM 597 C C . LYS A 1 73 ? 38.613 16.769 4.863 1.00 74.38 73 LYS A C 1
ATOM 599 O O . LYS A 1 73 ? 37.710 16.312 5.548 1.00 74.38 73 LYS A O 1
ATOM 604 N N . GLN A 1 74 ? 38.884 18.076 4.825 1.00 77.12 74 GLN A N 1
ATOM 605 C CA . GLN A 1 74 ? 38.157 19.075 5.625 1.00 77.12 74 GLN A CA 1
ATOM 606 C C . GLN A 1 74 ? 36.650 19.104 5.330 1.00 77.12 74 GLN A C 1
ATOM 608 O O . GLN A 1 74 ? 35.850 19.370 6.220 1.00 77.12 74 GLN A O 1
ATOM 613 N N . SER A 1 75 ? 36.244 18.839 4.083 1.00 68.69 75 SER A N 1
ATOM 614 C CA . SER A 1 75 ? 34.824 18.781 3.718 1.00 68.69 75 SER A CA 1
ATOM 615 C C . SER A 1 75 ? 34.145 17.517 4.245 1.00 68.69 75 SER A C 1
ATOM 617 O O . SER A 1 75 ? 32.961 17.570 4.567 1.00 68.69 75 SER A O 1
ATOM 619 N N . LEU A 1 76 ? 34.879 16.403 4.324 1.00 76.94 76 LEU A N 1
ATOM 620 C CA . LEU A 1 76 ? 34.398 15.151 4.905 1.00 76.94 76 LEU A CA 1
ATOM 621 C C . LEU A 1 76 ? 34.269 15.266 6.430 1.00 76.94 76 LEU A C 1
ATOM 623 O O . LEU A 1 76 ? 33.266 14.831 6.980 1.00 76.94 76 LEU A O 1
ATOM 627 N N . GLU A 1 77 ? 35.243 15.884 7.104 1.00 75.12 77 GLU A N 1
ATOM 628 C CA . GLU A 1 77 ? 35.228 16.085 8.562 1.00 75.12 77 GLU A CA 1
ATOM 629 C C . GLU A 1 77 ? 34.036 16.952 8.992 1.00 75.12 77 GLU A C 1
ATOM 631 O O . GLU A 1 77 ? 33.235 16.518 9.818 1.00 75.12 77 GLU A O 1
ATOM 636 N N . LYS A 1 78 ? 33.816 18.094 8.322 1.00 74.06 78 LYS A N 1
ATOM 637 C CA . LYS A 1 78 ? 32.617 18.928 8.532 1.00 74.06 78 LYS A CA 1
ATOM 638 C C . LYS A 1 78 ? 31.315 18.162 8.295 1.00 74.06 78 LYS A C 1
ATOM 640 O O . LYS A 1 78 ? 30.345 18.336 9.022 1.00 74.06 78 LYS A O 1
ATOM 645 N N . HIS A 1 79 ? 31.270 17.318 7.264 1.00 71.88 79 HIS A N 1
ATOM 646 C CA . HIS A 1 79 ? 30.087 16.507 6.992 1.00 71.88 79 HIS A CA 1
ATOM 647 C C . HIS A 1 79 ? 29.868 15.432 8.061 1.00 71.88 79 HIS A C 1
ATOM 649 O O . HIS A 1 79 ? 28.728 15.204 8.454 1.00 71.88 79 HIS A O 1
ATOM 655 N N . SER A 1 80 ? 30.933 14.791 8.545 1.00 69.44 80 SER A N 1
ATOM 656 C CA . SER A 1 80 ? 30.868 13.769 9.591 1.00 69.44 80 SER A CA 1
ATOM 657 C C . SER A 1 80 ? 30.352 14.336 10.914 1.00 69.44 80 SER A C 1
ATOM 659 O O . SER A 1 80 ? 29.590 13.653 11.595 1.00 69.44 80 SER A O 1
ATOM 661 N N . GLU A 1 81 ? 30.710 15.578 11.258 1.00 70.31 81 GLU A N 1
ATOM 662 C CA . GLU A 1 81 ? 30.163 16.289 12.425 1.00 70.31 81 GLU A CA 1
ATOM 663 C C . GLU A 1 81 ? 28.634 16.463 12.335 1.00 70.31 81 GLU A C 1
ATOM 665 O O . GLU A 1 81 ? 27.940 16.376 13.348 1.00 70.31 81 GLU A O 1
ATOM 670 N N . CYS A 1 82 ? 28.092 16.641 11.123 1.00 62.38 82 CYS A N 1
ATOM 671 C CA . CYS A 1 82 ? 26.654 16.802 10.890 1.00 62.38 82 CYS A CA 1
ATOM 672 C C . CYS A 1 82 ? 25.897 15.471 10.676 1.00 62.38 82 CYS A C 1
ATOM 674 O O . CYS A 1 82 ? 24.862 15.270 11.311 1.00 62.38 82 CYS A O 1
ATOM 676 N N . CYS A 1 83 ? 26.379 14.575 9.796 1.00 62.34 83 CYS A N 1
ATOM 677 C CA . CYS A 1 83 ? 25.718 13.305 9.407 1.00 62.34 83 CYS A CA 1
ATOM 678 C C . CYS A 1 83 ? 25.906 12.202 10.468 1.00 62.34 83 CYS A C 1
ATOM 680 O O . CYS A 1 83 ? 25.092 11.291 10.548 1.00 62.34 83 CYS A O 1
ATOM 682 N N . GLY A 1 84 ? 26.975 12.249 11.275 1.00 61.81 84 GLY A N 1
ATOM 683 C CA . GLY A 1 84 ? 27.320 11.164 12.203 1.00 61.81 84 GLY A CA 1
ATOM 684 C C . GLY A 1 84 ? 26.427 11.057 13.444 1.00 61.81 84 GLY A C 1
ATOM 685 O O . GLY A 1 84 ? 26.346 9.978 14.026 1.00 61.81 84 GLY A O 1
ATOM 686 N N . ASN A 1 85 ? 25.758 12.151 13.825 1.00 58.72 85 ASN A N 1
ATOM 687 C CA . ASN A 1 85 ? 25.055 12.288 15.108 1.00 58.72 85 ASN A CA 1
ATOM 688 C C . ASN A 1 85 ? 23.525 12.457 14.990 1.00 58.72 85 ASN A C 1
ATOM 690 O O . ASN A 1 85 ? 22.858 12.542 16.018 1.00 58.72 85 ASN A O 1
ATOM 694 N N . HIS A 1 86 ? 22.955 12.516 13.779 1.00 55.62 86 HIS A N 1
ATOM 695 C CA . HIS A 1 86 ? 21.530 12.817 13.569 1.00 55.62 86 HIS A CA 1
ATOM 696 C C . HIS A 1 86 ? 20.856 11.812 12.622 1.00 55.62 86 HIS A C 1
ATOM 698 O O . HIS A 1 86 ? 21.429 11.440 11.600 1.00 55.62 86 HIS A O 1
ATOM 704 N N . GLU A 1 87 ? 19.607 11.431 12.915 1.00 52.69 87 GLU A N 1
ATOM 705 C CA . GLU A 1 87 ? 18.711 10.833 11.916 1.00 52.69 87 GLU A CA 1
ATOM 706 C C . GLU A 1 87 ? 18.110 11.926 11.000 1.00 52.69 87 GLU A C 1
ATOM 708 O O . GLU A 1 87 ? 17.758 13.010 11.453 1.00 52.69 87 GLU A O 1
ATOM 713 N N . ALA A 1 88 ? 18.051 11.615 9.700 1.00 53.88 88 ALA A N 1
ATOM 714 C CA . ALA A 1 88 ? 17.447 12.305 8.545 1.00 53.88 88 ALA A CA 1
ATOM 715 C C . ALA A 1 88 ? 17.218 13.847 8.548 1.00 53.88 88 ALA A C 1
ATOM 717 O O . ALA A 1 88 ? 16.223 14.356 9.046 1.00 53.88 88 ALA A O 1
ATOM 718 N N . VAL A 1 89 ? 18.099 14.517 7.784 1.00 58.78 89 VAL A N 1
ATOM 719 C CA . VAL A 1 89 ? 17.932 15.628 6.805 1.00 58.78 89 VAL A CA 1
ATOM 720 C C . VAL A 1 89 ? 17.017 16.825 7.137 1.00 58.78 89 VAL A C 1
ATOM 722 O O . VAL A 1 89 ? 15.797 16.720 7.210 1.00 58.78 89 VAL A O 1
ATOM 725 N N . GLY A 1 90 ? 17.621 18.021 7.148 1.00 53.38 90 GLY A N 1
ATOM 726 C CA . GLY A 1 90 ? 16.916 19.306 7.163 1.00 53.38 90 GLY A CA 1
ATOM 727 C C . GLY A 1 90 ? 16.122 19.571 5.878 1.00 53.38 90 GLY A C 1
ATOM 728 O O . GLY A 1 90 ? 16.616 19.383 4.767 1.00 53.38 90 GLY A O 1
ATOM 729 N N . ILE A 1 91 ? 14.879 20.022 6.039 1.00 55.16 91 ILE A N 1
ATOM 730 C CA . ILE A 1 91 ? 13.967 20.333 4.935 1.00 55.16 91 ILE A CA 1
ATOM 731 C C . ILE A 1 91 ? 14.361 21.690 4.338 1.00 55.16 91 ILE A C 1
ATOM 733 O O . ILE A 1 91 ? 14.015 22.738 4.880 1.00 55.16 91 ILE A O 1
ATOM 737 N N . GLU A 1 92 ? 15.073 21.679 3.210 1.00 66.94 92 GLU A N 1
ATOM 738 C CA . GLU A 1 92 ? 15.250 22.873 2.380 1.00 66.94 92 GLU A CA 1
ATOM 739 C C . GLU A 1 92 ? 14.152 22.945 1.319 1.00 66.94 92 GLU A C 1
ATOM 741 O O . GLU A 1 92 ? 14.010 22.059 0.473 1.00 66.94 92 GLU A O 1
ATOM 746 N N . MET A 1 93 ? 13.377 24.029 1.352 1.00 70.25 93 MET A N 1
ATOM 747 C CA . MET A 1 93 ? 12.362 24.280 0.337 1.00 70.25 93 MET A CA 1
ATOM 748 C C . MET A 1 93 ? 13.018 24.736 -0.975 1.00 70.25 93 MET A C 1
ATOM 750 O O . MET A 1 93 ? 13.981 25.510 -0.945 1.00 70.25 93 MET A O 1
ATOM 754 N N . PRO A 1 94 ? 12.498 24.305 -2.138 1.00 73.69 94 PRO A N 1
ATOM 755 C CA . PRO A 1 94 ? 13.026 24.733 -3.424 1.00 73.69 94 PRO A CA 1
ATOM 756 C C . PRO A 1 94 ? 12.951 26.261 -3.577 1.00 73.69 94 PRO A C 1
ATOM 758 O O . PRO A 1 94 ? 11.892 26.863 -3.406 1.00 73.69 94 PRO A O 1
ATOM 761 N N . LYS A 1 95 ? 14.083 26.894 -3.902 1.00 79.81 95 LYS A N 1
ATOM 762 C CA . LYS A 1 95 ? 14.172 28.349 -4.103 1.00 79.81 95 LYS A CA 1
ATOM 763 C C . LYS A 1 95 ? 13.609 28.734 -5.466 1.00 79.81 95 LYS A C 1
ATOM 765 O O . LYS A 1 95 ? 13.883 28.041 -6.439 1.00 79.81 95 LYS A O 1
ATOM 770 N N . ILE A 1 96 ? 12.879 29.846 -5.524 1.00 83.31 96 ILE A N 1
ATOM 771 C CA . ILE A 1 96 ? 12.350 30.428 -6.767 1.00 83.31 96 ILE A CA 1
ATOM 772 C C . ILE A 1 96 ? 13.486 30.564 -7.791 1.00 83.31 96 ILE A C 1
ATOM 774 O O . ILE A 1 96 ? 14.603 30.957 -7.436 1.00 83.31 96 ILE A O 1
ATOM 778 N N . ASP A 1 97 ? 13.218 30.174 -9.036 1.00 78.88 97 ASP A N 1
ATOM 779 C CA . ASP A 1 97 ? 14.205 30.266 -10.106 1.00 78.88 97 ASP A CA 1
ATOM 780 C C . ASP A 1 97 ? 14.506 31.728 -10.489 1.00 78.88 97 ASP A C 1
ATOM 782 O O . ASP A 1 97 ? 13.878 32.675 -10.015 1.00 78.88 97 ASP A O 1
ATOM 786 N N . LYS A 1 98 ? 15.521 31.934 -11.336 1.00 78.19 98 LYS A N 1
ATOM 787 C CA . LYS A 1 98 ? 15.937 33.282 -11.766 1.00 78.19 98 LYS A CA 1
ATOM 788 C C . LYS A 1 98 ? 14.844 34.032 -12.537 1.00 78.19 98 LYS A C 1
ATOM 790 O O . LYS A 1 98 ? 14.925 35.252 -12.635 1.00 78.19 98 LYS A O 1
ATOM 795 N N . ASP A 1 99 ? 13.852 33.306 -13.044 1.00 82.19 99 ASP A N 1
ATOM 796 C CA . ASP A 1 99 ? 12.762 33.806 -13.873 1.00 82.19 99 ASP A CA 1
ATOM 797 C C . ASP A 1 99 ? 11.466 34.009 -13.058 1.00 82.19 99 ASP A C 1
ATOM 799 O O . ASP A 1 99 ? 10.428 34.361 -13.617 1.00 82.19 99 ASP A O 1
ATOM 803 N N . GLY A 1 100 ? 11.517 33.823 -11.731 1.00 82.88 100 GLY A N 1
ATOM 804 C CA . GLY A 1 100 ? 10.403 34.067 -10.814 1.00 82.88 100 GLY A CA 1
ATOM 805 C C . GLY A 1 100 ? 9.437 32.893 -10.631 1.00 82.88 100 GLY A C 1
ATOM 806 O O . GLY A 1 100 ? 8.426 33.052 -9.945 1.00 82.88 100 GLY A O 1
ATOM 807 N N . ASN A 1 101 ? 9.723 31.713 -11.188 1.00 78.56 101 ASN A N 1
ATOM 808 C CA . ASN A 1 101 ? 8.845 30.550 -11.073 1.00 78.56 101 ASN A CA 1
ATOM 809 C C . ASN A 1 101 ? 9.232 29.645 -9.894 1.00 78.56 101 ASN A C 1
ATOM 811 O O . ASN A 1 101 ? 10.405 29.454 -9.557 1.00 78.56 101 ASN A O 1
ATOM 815 N N . LEU A 1 102 ? 8.217 29.048 -9.264 1.00 77.25 102 LEU A N 1
ATOM 816 C CA . LEU A 1 102 ? 8.416 28.013 -8.250 1.00 77.25 102 LEU A CA 1
ATOM 817 C C . LEU A 1 102 ? 9.077 26.780 -8.887 1.00 77.25 102 LEU A C 1
ATOM 819 O O . LEU A 1 102 ? 8.691 26.388 -9.986 1.00 77.25 102 LEU A O 1
ATOM 823 N N . PRO A 1 103 ? 10.034 26.111 -8.226 1.00 75.19 103 PRO A N 1
ATOM 824 C CA . PRO A 1 103 ? 10.658 24.926 -8.800 1.00 75.19 103 PRO A CA 1
ATOM 825 C C . PRO A 1 103 ? 9.653 23.791 -8.970 1.00 75.19 103 PRO A C 1
ATOM 827 O O . PRO A 1 103 ? 9.046 23.314 -8.013 1.00 75.19 103 PRO A O 1
ATOM 830 N N . HIS A 1 104 ? 9.520 23.320 -10.204 1.00 76.31 104 HIS A N 1
ATOM 831 C CA . HIS A 1 104 ? 8.648 22.209 -10.556 1.00 76.31 104 HIS A CA 1
ATOM 832 C C . HIS A 1 104 ? 9.468 20.918 -10.583 1.00 76.31 104 HIS A C 1
ATOM 834 O O . HIS A 1 104 ? 10.448 20.805 -11.326 1.00 76.31 104 HIS A O 1
ATOM 840 N N . ILE A 1 105 ? 9.057 19.912 -9.814 1.00 75.88 105 ILE A N 1
ATOM 841 C CA . ILE A 1 105 ? 9.647 18.573 -9.893 1.00 75.88 105 ILE A CA 1
ATOM 842 C C . ILE A 1 105 ? 8.917 17.795 -10.989 1.00 75.88 105 ILE A C 1
ATOM 844 O O . ILE A 1 105 ? 7.694 17.681 -10.977 1.00 75.88 105 ILE A O 1
ATOM 848 N N . LYS A 1 106 ? 9.672 17.227 -11.935 1.00 79.06 106 LYS A N 1
ATOM 849 C CA . LYS A 1 106 ? 9.140 16.316 -12.957 1.00 79.06 106 LYS A CA 1
ATOM 850 C C . LYS A 1 106 ? 9.899 14.998 -12.952 1.00 79.06 106 LYS A C 1
ATOM 852 O O . LYS A 1 106 ? 11.129 14.974 -12.928 1.00 79.06 106 LYS A O 1
ATOM 857 N N . PHE A 1 107 ? 9.173 13.890 -13.043 1.00 79.44 107 PHE A N 1
ATOM 858 C CA . PHE A 1 107 ? 9.789 12.578 -13.201 1.00 79.44 107 PHE A CA 1
ATOM 859 C C . PHE A 1 107 ? 10.323 12.417 -14.626 1.00 79.44 107 PHE A C 1
ATOM 861 O O . PHE A 1 107 ? 9.565 12.400 -15.599 1.00 79.44 107 PHE A O 1
ATOM 868 N N . LYS A 1 108 ? 11.641 12.255 -14.768 1.00 77.81 108 LYS A N 1
ATOM 869 C CA . LYS A 1 108 ? 12.240 11.855 -16.046 1.00 77.81 108 LYS A CA 1
ATOM 870 C C . LYS A 1 108 ? 11.920 10.377 -16.287 1.00 77.81 108 LYS A C 1
ATOM 872 O O . LYS A 1 108 ? 12.197 9.542 -15.434 1.00 77.81 108 LYS A O 1
ATOM 877 N N . ASN A 1 109 ? 11.377 10.045 -17.459 1.00 80.88 109 ASN A N 1
ATOM 878 C CA . ASN A 1 109 ? 11.010 8.677 -17.851 1.00 80.88 109 ASN A CA 1
ATOM 879 C C . ASN A 1 109 ? 9.879 8.027 -17.023 1.00 80.88 109 ASN A C 1
ATOM 881 O O . ASN A 1 109 ? 9.951 6.832 -16.747 1.00 80.88 109 ASN A O 1
ATOM 885 N N . TYR A 1 110 ? 8.810 8.759 -16.690 1.00 74.75 110 TYR A N 1
ATOM 886 C CA . TYR A 1 110 ? 7.603 8.202 -16.041 1.00 74.75 110 TYR A CA 1
ATOM 887 C C . TYR A 1 110 ? 7.088 6.900 -16.697 1.00 74.75 110 TYR A C 1
ATOM 889 O O . TYR A 1 110 ? 6.660 5.963 -16.025 1.00 74.75 110 TYR A O 1
ATOM 897 N N . ASN A 1 111 ? 7.224 6.797 -18.022 1.00 74.12 111 ASN A N 1
ATOM 898 C CA . ASN A 1 111 ? 6.823 5.625 -18.805 1.00 74.12 111 ASN A CA 1
ATOM 899 C C . ASN A 1 111 ? 7.648 4.356 -18.503 1.00 74.12 111 ASN A C 1
ATOM 901 O O . ASN A 1 111 ? 7.223 3.261 -18.857 1.00 74.12 111 ASN A O 1
ATOM 905 N N . ARG A 1 112 ? 8.806 4.475 -17.835 1.00 73.69 112 ARG A N 1
ATOM 906 C CA . ARG A 1 112 ? 9.658 3.352 -17.395 1.00 73.69 112 ARG A CA 1
ATOM 907 C C . ARG A 1 112 ? 9.319 2.867 -15.980 1.00 73.69 112 ARG A C 1
ATOM 909 O O . ARG A 1 112 ? 10.162 2.267 -15.317 1.00 73.69 112 ARG A O 1
ATOM 916 N N . LYS A 1 113 ? 8.098 3.115 -15.50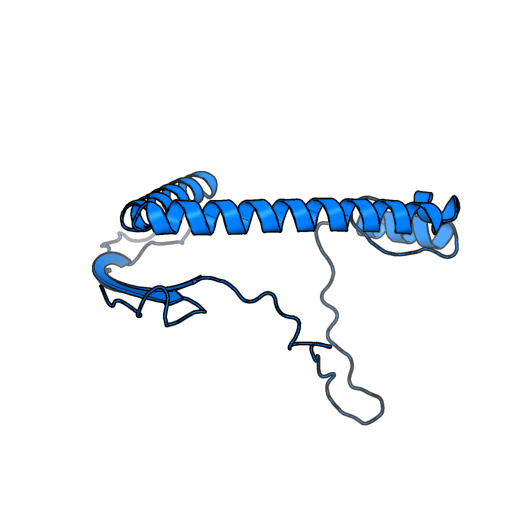2 1.00 72.44 113 LYS A N 1
ATOM 917 C CA . LYS A 1 113 ? 7.604 2.518 -14.258 1.00 72.44 113 LYS A CA 1
ATOM 918 C C . LYS A 1 113 ? 7.502 0.997 -14.395 1.00 72.44 113 LYS A C 1
ATOM 920 O O . LYS A 1 113 ? 7.109 0.485 -15.447 1.00 72.44 113 LYS A O 1
ATOM 925 N N . MET A 1 114 ? 7.836 0.261 -13.333 1.00 62.53 114 MET A N 1
ATOM 926 C CA . MET A 1 114 ? 7.493 -1.159 -13.289 1.00 62.53 114 MET A CA 1
ATOM 927 C C . MET A 1 114 ? 5.972 -1.279 -13.357 1.00 62.53 114 MET A C 1
ATOM 929 O O . MET A 1 114 ? 5.269 -0.712 -12.525 1.00 62.53 114 MET A O 1
ATOM 933 N N . ARG A 1 115 ? 5.462 -1.996 -14.364 1.00 66.75 115 ARG A N 1
ATOM 934 C CA . ARG A 1 115 ? 4.053 -2.393 -14.385 1.00 66.75 115 ARG A CA 1
ATOM 935 C C . ARG A 1 115 ? 3.818 -3.292 -13.175 1.00 66.75 115 ARG A C 1
ATOM 937 O O . ARG A 1 115 ? 4.477 -4.325 -13.054 1.00 66.75 115 ARG A O 1
ATOM 944 N N . VAL A 1 116 ? 2.951 -2.846 -12.274 1.00 69.31 116 VAL A N 1
ATOM 945 C CA . VAL A 1 116 ? 2.514 -3.639 -11.128 1.00 69.31 116 VAL A CA 1
ATOM 946 C C . VAL A 1 116 ? 1.565 -4.704 -11.678 1.00 69.31 116 VAL A C 1
ATOM 948 O O . VAL A 1 116 ? 0.624 -4.337 -12.382 1.00 69.31 116 VAL A O 1
ATOM 951 N N . PRO A 1 117 ? 1.833 -5.999 -11.450 1.00 73.44 117 PRO A N 1
ATOM 952 C CA . PRO A 1 117 ? 1.064 -7.060 -12.085 1.00 73.44 117 PRO A CA 1
ATOM 953 C C . PRO A 1 117 ? -0.382 -7.131 -11.565 1.00 73.44 117 PRO A C 1
ATOM 955 O O . PRO A 1 117 ? -1.300 -7.383 -12.336 1.00 73.44 117 PRO A O 1
ATOM 958 N N . PHE A 1 118 ? -0.5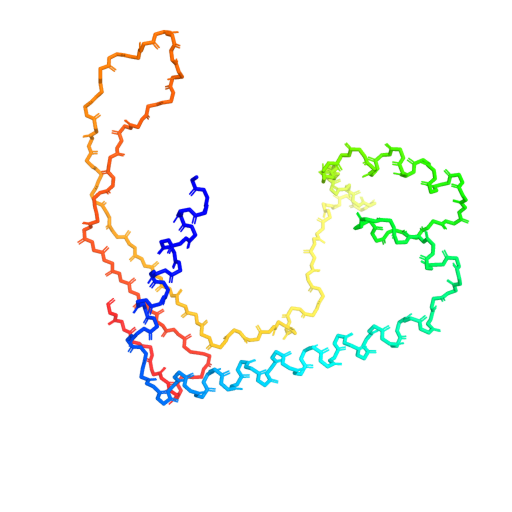98 -6.826 -10.286 1.00 75.25 118 PHE A N 1
ATOM 959 C CA . PHE A 1 118 ? -1.922 -6.816 -9.667 1.00 75.25 118 PHE A CA 1
ATOM 960 C C . PHE A 1 118 ? -2.084 -5.573 -8.806 1.00 75.25 118 PHE A C 1
ATOM 962 O O . PHE A 1 118 ? -1.152 -5.165 -8.112 1.00 75.25 118 PHE A O 1
ATOM 969 N N . VAL A 1 119 ? -3.271 -4.981 -8.844 1.00 79.81 119 VAL A N 1
ATOM 970 C CA . VAL A 1 119 ? -3.673 -3.898 -7.951 1.00 79.81 119 VAL A CA 1
ATOM 971 C C . VAL A 1 119 ? -4.928 -4.350 -7.225 1.00 79.81 119 VAL A C 1
ATOM 973 O O . VAL A 1 119 ? -5.891 -4.753 -7.871 1.00 79.81 119 VAL A O 1
ATOM 976 N N . VAL A 1 120 ? -4.905 -4.295 -5.895 1.00 81.81 120 VAL A N 1
ATOM 977 C CA . VAL A 1 120 ? -6.072 -4.570 -5.055 1.00 81.81 120 VAL A CA 1
ATOM 978 C C . VAL A 1 120 ? -6.598 -3.232 -4.558 1.00 81.81 120 VAL A C 1
ATOM 980 O O . VAL A 1 120 ? -5.888 -2.509 -3.859 1.00 81.81 120 VAL A O 1
ATOM 983 N N . TYR A 1 121 ? -7.817 -2.891 -4.954 1.00 83.75 121 TYR A N 1
ATOM 984 C CA . TYR A 1 121 ? -8.573 -1.795 -4.359 1.00 83.75 121 TYR A CA 1
ATOM 985 C C . TYR A 1 121 ? -9.485 -2.402 -3.304 1.00 83.75 121 TYR A C 1
ATOM 987 O O . TYR A 1 121 ? -10.170 -3.372 -3.602 1.00 83.75 121 TYR A O 1
ATOM 995 N N . ALA A 1 122 ? -9.476 -1.868 -2.091 1.00 84.62 122 ALA A N 1
ATOM 996 C CA . ALA A 1 122 ? -10.355 -2.322 -1.026 1.00 84.62 122 ALA A CA 1
ATOM 997 C C . ALA A 1 122 ? -10.999 -1.110 -0.362 1.00 84.62 122 ALA A C 1
ATOM 999 O O . ALA A 1 122 ? -10.318 -0.112 -0.110 1.00 84.62 122 ALA A O 1
ATOM 1000 N N . ASP A 1 123 ? -12.292 -1.223 -0.105 1.00 88.12 123 ASP A N 1
ATOM 1001 C CA . ASP A 1 123 ? -13.084 -0.272 0.652 1.00 88.12 123 ASP A CA 1
ATOM 1002 C C . ASP A 1 123 ? -13.674 -0.979 1.873 1.00 88.12 123 ASP A C 1
ATOM 1004 O O . ASP A 1 123 ? -14.083 -2.142 1.792 1.00 88.12 123 ASP A O 1
ATOM 1008 N N . PHE A 1 124 ? -13.662 -0.303 3.017 1.00 86.12 124 PHE A N 1
ATOM 1009 C CA . PHE A 1 124 ? -14.059 -0.877 4.299 1.00 86.12 124 PHE A CA 1
ATOM 1010 C C . PHE A 1 124 ? -15.033 0.060 4.993 1.00 86.12 124 PHE A C 1
ATOM 1012 O O . PHE A 1 124 ? -14.698 1.197 5.321 1.00 86.12 124 PHE A O 1
ATOM 1019 N N . GLU A 1 125 ? -16.208 -0.466 5.299 1.00 89.81 125 GLU A N 1
ATOM 1020 C CA . GLU A 1 125 ? -17.256 0.254 5.999 1.00 89.81 125 GLU A CA 1
ATOM 1021 C C . GLU A 1 125 ? -17.246 -0.116 7.481 1.00 89.81 125 GLU A C 1
ATOM 1023 O O . GLU A 1 125 ? -17.089 -1.281 7.873 1.00 89.81 125 GLU A O 1
ATOM 1028 N N . SER A 1 126 ? -17.412 0.890 8.338 1.00 92.31 126 SER A N 1
ATOM 1029 C CA . SER A 1 126 ? -17.477 0.685 9.783 1.00 92.31 126 SER A CA 1
ATOM 1030 C C . SER A 1 126 ? -18.498 1.603 10.436 1.00 92.31 126 SER A C 1
ATOM 1032 O O . SER A 1 126 ? -18.596 2.784 10.111 1.00 92.31 126 SER A O 1
ATOM 1034 N N . PHE A 1 127 ? -19.236 1.063 11.401 1.00 92.56 127 PHE A N 1
ATOM 1035 C CA . PHE A 1 127 ? -20.029 1.865 12.317 1.00 92.56 127 PHE A CA 1
ATOM 1036 C C . PHE A 1 127 ? -19.109 2.491 13.360 1.00 92.56 127 PHE A C 1
ATOM 1038 O O . PHE A 1 127 ? -18.285 1.807 13.971 1.00 92.56 127 PHE A O 1
ATOM 1045 N N . THR A 1 128 ? -19.266 3.789 13.583 1.00 92.69 128 THR A N 1
ATOM 1046 C CA . THR A 1 128 ? -18.568 4.517 14.640 1.00 92.69 128 THR A CA 1
ATOM 1047 C C . THR A 1 128 ? -19.440 4.544 15.887 1.00 92.69 128 THR A C 1
ATOM 1049 O O . THR A 1 128 ? -20.361 5.345 16.029 1.00 92.69 128 THR A O 1
ATOM 1052 N N . GLU A 1 129 ? -19.167 3.623 16.806 1.00 91.06 129 GLU A N 1
ATOM 1053 C CA . GLU A 1 129 ? -19.837 3.580 18.103 1.00 91.06 129 GLU A CA 1
ATOM 1054 C C . GLU A 1 129 ? -19.087 4.505 19.068 1.00 91.06 129 GLU A C 1
ATOM 1056 O O . GLU A 1 129 ? -17.864 4.413 19.208 1.00 91.06 129 GLU A O 1
ATOM 1061 N N . ASN A 1 130 ? -19.797 5.414 19.733 1.00 88.88 130 ASN A N 1
ATOM 1062 C CA . ASN A 1 130 ? -19.182 6.262 20.750 1.00 88.88 130 ASN A CA 1
ATOM 1063 C C . ASN A 1 130 ? -18.709 5.405 21.929 1.00 88.88 130 ASN A C 1
ATOM 1065 O O . ASN A 1 130 ? -19.398 4.482 22.363 1.00 88.88 130 ASN A O 1
ATOM 1069 N N . ILE A 1 131 ? -17.527 5.725 22.450 1.00 85.50 131 ILE A N 1
ATOM 1070 C CA . ILE A 1 131 ? -17.004 5.117 23.670 1.00 85.50 131 ILE A CA 1
ATOM 1071 C C . ILE A 1 131 ? -17.356 6.046 24.825 1.00 85.50 131 ILE A C 1
ATOM 1073 O O . ILE A 1 131 ? -16.876 7.182 24.882 1.00 85.50 131 ILE A O 1
ATOM 1077 N N . ASP A 1 132 ? -18.157 5.554 25.767 1.00 76.00 132 ASP A N 1
ATOM 1078 C CA . ASP A 1 132 ? -18.405 6.273 27.010 1.00 76.00 132 ASP A CA 1
ATOM 1079 C C . ASP A 1 132 ? -17.097 6.390 27.797 1.00 76.00 132 ASP A C 1
ATOM 1081 O O . ASP A 1 132 ? -16.478 5.394 28.182 1.00 76.00 132 ASP A O 1
ATOM 1085 N N . THR A 1 133 ? -16.648 7.626 28.019 1.00 73.12 133 THR A N 1
ATOM 1086 C CA . THR A 1 133 ? -15.443 7.902 28.807 1.00 73.12 133 THR A CA 1
ATOM 1087 C C . THR A 1 133 ? -15.763 8.794 29.995 1.00 73.12 133 THR A C 1
ATOM 1089 O O . THR A 1 133 ? -16.445 9.809 29.876 1.00 73.12 133 THR A O 1
ATOM 1092 N N . CYS A 1 134 ? -15.210 8.445 31.156 1.00 69.00 134 CYS A N 1
ATOM 1093 C CA . CYS A 1 134 ? -15.228 9.299 32.340 1.00 69.00 134 CYS A CA 1
ATOM 1094 C C . CYS A 1 134 ? -14.315 10.520 32.134 1.00 69.00 134 CYS A C 1
ATOM 1096 O O . CYS A 1 134 ? -13.431 10.510 31.270 1.00 69.00 134 CYS A O 1
ATOM 1098 N N . SER A 1 135 ? -14.482 11.577 32.933 1.00 72.19 135 SER A N 1
ATOM 1099 C CA . SER A 1 135 ? -13.606 12.760 32.925 1.00 72.19 135 SER A CA 1
ATOM 1100 C C . SER A 1 135 ? -12.115 12.375 32.985 1.00 72.19 135 SER A C 1
ATOM 1102 O O . SER A 1 135 ? -11.774 11.416 33.679 1.00 72.19 135 SER A O 1
ATOM 1104 N N . PRO A 1 136 ? -11.225 13.054 32.227 1.00 69.06 136 PRO A N 1
ATOM 1105 C CA . PRO A 1 136 ? -9.808 12.702 32.208 1.00 69.06 136 PRO A CA 1
ATOM 1106 C C . PRO A 1 136 ? -9.192 12.893 33.598 1.00 69.06 136 PRO A C 1
ATOM 1108 O O . PRO A 1 136 ? -9.433 13.902 34.254 1.00 69.06 136 PRO A O 1
ATOM 1111 N N . ASP A 1 137 ? -8.384 11.928 34.023 1.00 72.19 137 ASP A N 1
ATOM 1112 C CA . ASP A 1 137 ? -7.563 12.022 35.228 1.00 72.19 137 ASP A CA 1
ATOM 1113 C C . ASP A 1 137 ? -6.362 12.941 34.949 1.00 72.19 137 ASP A C 1
ATOM 1115 O O . ASP A 1 137 ? -5.615 12.710 33.997 1.00 72.19 137 ASP A O 1
ATOM 1119 N N . GLY A 1 138 ? -6.173 13.976 35.773 1.00 75.19 138 GLY A N 1
ATOM 1120 C CA . GLY A 1 138 ? -5.098 14.964 35.616 1.00 75.19 138 GLY A CA 1
ATOM 1121 C C . GLY A 1 138 ? -3.683 14.402 35.797 1.00 75.19 138 GLY A C 1
ATOM 1122 O O . GLY A 1 138 ? -2.716 15.082 35.465 1.00 75.19 138 GLY A O 1
ATOM 1123 N N . SER A 1 139 ? -3.549 13.169 36.296 1.00 76.75 139 SER A N 1
ATOM 1124 C CA . SER A 1 139 ? -2.265 12.468 36.434 1.00 76.75 139 SER A CA 1
ATOM 1125 C C . SER A 1 139 ? -1.856 11.650 35.198 1.00 76.75 139 SER A C 1
ATOM 1127 O O . SER A 1 139 ? -0.747 11.113 35.154 1.00 76.75 139 SER A O 1
ATOM 1129 N N . LYS A 1 140 ? -2.729 11.536 34.185 1.00 75.25 140 LYS A N 1
ATOM 1130 C CA . LYS A 1 140 ? -2.510 10.719 32.979 1.00 75.25 140 LYS A CA 1
ATOM 1131 C C . LYS A 1 140 ? -2.554 11.563 31.706 1.00 75.25 140 LYS A C 1
ATOM 1133 O O . LYS A 1 140 ? -2.944 12.724 31.705 1.00 75.25 140 LYS A O 1
ATOM 1138 N N . SER A 1 141 ? -2.139 10.958 30.592 1.00 73.56 141 SER A N 1
ATOM 1139 C CA . SER A 1 141 ? -2.217 11.602 29.278 1.00 73.56 141 SER A CA 1
ATOM 1140 C C . SER A 1 141 ? -3.670 11.939 28.923 1.00 73.56 141 SER A C 1
ATOM 1142 O O . SER A 1 141 ? -4.559 11.107 29.108 1.00 73.56 141 SER A O 1
ATOM 1144 N N . PHE A 1 142 ? -3.890 13.110 28.327 1.00 76.62 142 PHE A N 1
ATOM 1145 C CA . PHE A 1 142 ? -5.209 13.579 27.888 1.00 76.62 142 PHE A CA 1
ATOM 1146 C C . PHE A 1 142 ? -5.723 12.906 26.603 1.00 76.62 142 PHE A C 1
ATOM 1148 O O . PHE A 1 142 ? -6.830 13.203 26.155 1.00 76.62 142 PHE A O 1
ATOM 1155 N N . THR A 1 143 ? -4.956 11.991 26.004 1.00 78.69 143 THR A N 1
ATOM 1156 C CA . THR A 1 143 ? -5.386 11.246 24.817 1.00 78.69 143 THR A CA 1
ATOM 1157 C C . THR A 1 143 ? -6.506 10.274 25.185 1.00 78.69 143 THR A C 1
ATOM 1159 O O . THR A 1 143 ? -6.280 9.292 25.893 1.00 78.69 143 THR A O 1
ATOM 1162 N N . LYS A 1 144 ? -7.716 10.532 24.679 1.00 77.31 144 LYS A N 1
ATOM 1163 C CA . LYS A 1 144 ? -8.899 9.688 24.875 1.00 77.31 144 LYS A CA 1
ATOM 1164 C C . LYS A 1 144 ? -9.339 9.043 23.567 1.00 77.31 144 LYS A C 1
ATOM 1166 O O . LYS A 1 144 ? -9.529 9.724 22.564 1.00 77.31 144 LYS A O 1
ATOM 1171 N N . GLN A 1 145 ? -9.553 7.732 23.599 1.00 80.94 145 GLN A N 1
ATOM 1172 C CA . GLN A 1 145 ? -10.298 7.045 22.547 1.00 80.94 145 GLN A CA 1
ATOM 1173 C C . GLN A 1 145 ? -11.777 7.400 22.709 1.00 80.94 145 GLN A C 1
ATOM 1175 O O . GLN A 1 145 ? -12.344 7.178 23.774 1.00 80.94 145 GLN A O 1
ATOM 1180 N N . TYR A 1 146 ? -12.375 7.993 21.678 1.00 85.56 146 TYR A N 1
ATOM 1181 C CA . TYR A 1 146 ? -13.751 8.502 21.725 1.00 85.56 146 TYR A CA 1
ATOM 1182 C C . TYR A 1 146 ? -14.714 7.690 20.852 1.00 85.56 146 TYR A C 1
ATOM 1184 O O . TYR A 1 146 ? -15.917 7.701 21.095 1.00 85.56 146 TYR A O 1
ATOM 1192 N N . GLN A 1 147 ? -14.193 6.965 19.860 1.00 89.62 147 GLN A N 1
ATOM 1193 C CA . GLN A 1 147 ? -14.972 6.142 18.944 1.00 89.62 147 GLN A CA 1
ATOM 1194 C C . GLN A 1 147 ? -14.334 4.771 18.760 1.00 89.62 147 GLN A C 1
ATOM 1196 O O . GLN A 1 147 ? -13.115 4.637 18.622 1.00 89.62 147 GLN A O 1
ATOM 1201 N N . LYS A 1 148 ? -15.189 3.752 18.743 1.00 88.44 148 LYS A N 1
ATOM 1202 C CA . LYS A 1 148 ? -14.860 2.380 18.388 1.00 88.44 148 LYS A CA 1
ATOM 1203 C C . LYS A 1 148 ? -15.409 2.111 16.993 1.00 88.44 148 LYS A C 1
ATOM 1205 O O . LYS A 1 148 ? -16.613 2.174 16.770 1.00 88.44 148 LYS A O 1
ATOM 1210 N N . HIS A 1 149 ? -14.516 1.786 16.067 1.00 90.56 149 HIS A N 1
ATOM 1211 C CA . HIS A 1 149 ? -14.889 1.389 14.715 1.00 90.56 149 HIS A CA 1
ATOM 1212 C C . HIS A 1 149 ? -15.268 -0.091 14.719 1.00 90.56 149 HIS A C 1
ATOM 1214 O O . HIS A 1 149 ? -14.416 -0.960 14.926 1.00 90.56 149 HIS A O 1
ATOM 1220 N N . LYS A 1 150 ? -16.553 -0.380 14.525 1.00 88.31 150 LYS A N 1
ATOM 1221 C CA . LYS A 1 150 ? -17.074 -1.737 14.373 1.00 88.31 150 LYS A CA 1
ATOM 1222 C C . LYS A 1 150 ? -17.263 -2.027 12.882 1.00 88.31 150 LYS A C 1
ATOM 1224 O O . LYS A 1 150 ? -18.008 -1.293 12.239 1.00 88.31 150 LYS A O 1
ATOM 1229 N N . PRO A 1 151 ? -16.617 -3.058 12.318 1.00 89.00 151 PRO A N 1
ATOM 1230 C CA . PRO A 1 151 ? -16.732 -3.352 10.891 1.00 89.00 151 PRO A CA 1
ATOM 1231 C C . PRO A 1 151 ? -18.190 -3.661 10.523 1.00 89.00 151 PRO A C 1
ATOM 1233 O O . PRO A 1 151 ? -18.862 -4.392 11.256 1.00 89.00 151 PRO A O 1
ATOM 1236 N N . SER A 1 152 ? -18.678 -3.095 9.417 1.00 89.44 152 SER A N 1
ATOM 1237 C CA . SER A 1 152 ? -20.033 -3.343 8.899 1.00 89.44 152 SER A CA 1
ATOM 1238 C C . SER A 1 152 ? -20.027 -4.024 7.533 1.00 89.44 152 SER A C 1
ATOM 1240 O O . SER A 1 152 ? -20.898 -4.847 7.262 1.00 89.44 152 SER A O 1
ATOM 1242 N N . GLY A 1 153 ? -19.028 -3.731 6.702 1.00 86.25 153 GLY A N 1
ATOM 1243 C CA . GLY A 1 153 ? -18.916 -4.273 5.359 1.00 86.25 153 GLY A CA 1
ATOM 1244 C C . GLY A 1 153 ? -17.540 -4.020 4.768 1.00 86.25 153 GLY A C 1
ATOM 1245 O O . GLY A 1 153 ? -16.749 -3.235 5.290 1.00 86.25 153 GLY A O 1
ATOM 1246 N N . PHE A 1 154 ? -17.245 -4.716 3.683 1.00 86.56 154 PHE A N 1
ATOM 1247 C CA . PHE A 1 154 ? -16.057 -4.476 2.884 1.00 86.56 154 PHE A CA 1
ATOM 1248 C C . PHE A 1 154 ? -16.368 -4.806 1.427 1.00 86.56 154 PHE A C 1
ATOM 1250 O O . PHE A 1 154 ? -17.288 -5.570 1.148 1.00 86.56 154 PHE A O 1
ATOM 1257 N N . CYS A 1 155 ? -15.605 -4.215 0.523 1.00 83.88 155 CYS A N 1
ATOM 1258 C CA . CYS A 1 155 ? -15.669 -4.466 -0.907 1.00 83.88 155 CYS A CA 1
ATOM 1259 C C . CYS A 1 155 ? -14.241 -4.464 -1.435 1.00 83.88 155 CYS A C 1
ATOM 1261 O O . CYS A 1 155 ? -13.460 -3.577 -1.078 1.00 83.88 155 CYS A O 1
ATOM 1263 N N . TYR A 1 156 ? -13.878 -5.408 -2.299 1.00 82.44 156 TYR A N 1
ATOM 1264 C CA . TYR A 1 156 ? -12.574 -5.345 -2.956 1.00 82.44 156 TYR A CA 1
ATOM 1265 C C . TYR A 1 156 ? -12.629 -5.674 -4.446 1.00 82.44 156 TYR A C 1
ATOM 1267 O O . TYR A 1 156 ? -13.475 -6.418 -4.930 1.00 82.44 156 TYR A O 1
ATOM 1275 N N . LEU A 1 157 ? -11.695 -5.075 -5.181 1.00 81.94 157 LEU A N 1
ATOM 1276 C CA . LEU A 1 157 ? -11.514 -5.221 -6.616 1.00 81.94 157 LEU A CA 1
ATOM 1277 C C . LEU A 1 157 ? -10.059 -5.582 -6.892 1.00 81.94 157 LEU A C 1
ATOM 1279 O O . LEU A 1 157 ? -9.145 -4.784 -6.652 1.00 81.94 157 LEU A O 1
ATOM 1283 N N . ILE A 1 158 ? -9.852 -6.763 -7.463 1.00 80.62 158 ILE A N 1
ATOM 1284 C CA . ILE A 1 158 ? -8.540 -7.192 -7.943 1.00 80.62 158 ILE A CA 1
ATOM 1285 C C . ILE A 1 158 ? -8.451 -6.876 -9.434 1.00 80.62 158 ILE A C 1
ATOM 1287 O O . ILE A 1 158 ? -9.188 -7.420 -10.252 1.00 80.62 158 ILE A O 1
ATOM 1291 N N . LYS A 1 159 ? -7.525 -5.990 -9.801 1.00 77.62 159 LYS A N 1
ATOM 1292 C CA . LYS A 1 159 ? -7.253 -5.624 -11.190 1.00 77.62 159 LYS A CA 1
ATOM 1293 C C . LYS A 1 159 ? -5.891 -6.154 -11.619 1.00 77.62 159 LYS A C 1
ATOM 1295 O O . LYS A 1 159 ? -4.857 -5.690 -11.134 1.00 77.62 159 LYS A O 1
ATOM 1300 N N . CYS A 1 160 ? -5.893 -7.090 -12.562 1.00 76.94 160 CYS A N 1
ATOM 1301 C CA . CYS A 1 160 ? -4.688 -7.502 -13.275 1.00 76.94 160 CYS A CA 1
ATOM 1302 C C . CYS A 1 160 ? -4.335 -6.466 -14.356 1.00 76.94 160 CYS A C 1
ATOM 1304 O O . CYS A 1 160 ? -5.214 -5.810 -14.922 1.00 76.94 160 CYS A O 1
ATOM 1306 N N . PHE A 1 161 ? -3.045 -6.306 -14.660 1.00 72.38 161 PHE A N 1
ATOM 1307 C CA . PHE A 1 161 ? -2.621 -5.512 -15.822 1.00 72.38 161 PHE A CA 1
ATOM 1308 C C . PHE A 1 161 ? -3.046 -6.144 -17.158 1.00 72.38 161 PHE A C 1
ATOM 1310 O O . PHE A 1 161 ? -3.089 -5.443 -18.169 1.00 72.38 161 PHE A O 1
ATOM 1317 N N . ASP A 1 162 ? -3.307 -7.451 -17.140 1.00 66.06 162 ASP A N 1
ATOM 1318 C CA . ASP A 1 162 ? -3.702 -8.272 -18.273 1.00 66.06 162 ASP A CA 1
ATOM 1319 C C . ASP A 1 162 ? -5.152 -8.733 -18.063 1.00 66.06 162 ASP A C 1
ATOM 1321 O O . ASP A 1 162 ? -5.431 -9.595 -17.225 1.00 66.06 162 ASP A O 1
ATOM 1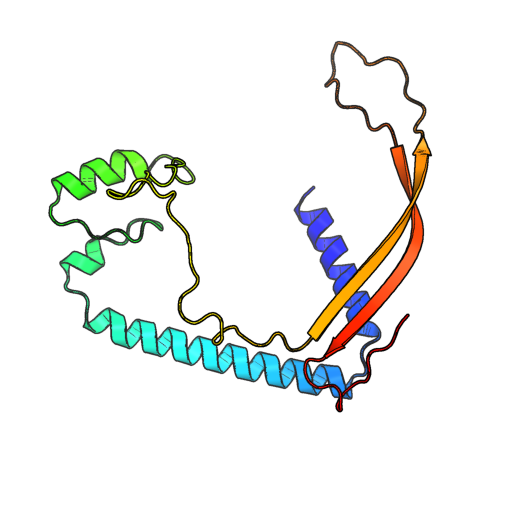325 N N . GLY A 1 163 ? -6.085 -8.069 -18.752 1.00 58.12 163 GLY A N 1
ATOM 1326 C CA . GLY A 1 163 ? -7.529 -8.271 -18.581 1.00 58.12 163 GLY A CA 1
ATOM 1327 C C . GLY A 1 163 ? -8.030 -9.623 -19.090 1.00 58.12 163 GLY A C 1
ATOM 1328 O O . GLY A 1 163 ? -9.115 -10.042 -18.699 1.00 58.12 163 GLY A O 1
ATOM 1329 N N . ASP A 1 164 ? -7.224 -10.313 -19.900 1.00 60.00 164 ASP A N 1
ATOM 1330 C CA . ASP A 1 164 ? -7.565 -11.609 -20.490 1.00 60.00 164 ASP A CA 1
ATOM 1331 C C . ASP A 1 164 ? -7.263 -12.785 -19.539 1.00 60.00 164 ASP A C 1
ATOM 1333 O O . ASP A 1 164 ? -7.835 -13.864 -19.682 1.00 60.00 164 ASP A O 1
ATOM 1337 N N . ILE A 1 165 ? -6.380 -12.591 -18.547 1.00 59.09 165 ILE A N 1
ATOM 1338 C CA . ILE A 1 165 ? -5.943 -13.648 -17.613 1.00 59.09 165 ILE A CA 1
ATOM 1339 C C . ILE A 1 165 ? -6.911 -13.790 -16.433 1.00 59.09 165 ILE A C 1
ATOM 1341 O O . ILE A 1 165 ? -7.148 -14.896 -15.947 1.00 59.09 165 ILE A O 1
ATOM 1345 N N . SER A 1 166 ? -7.464 -12.675 -15.957 1.00 57.72 166 SER A N 1
ATOM 1346 C CA . SER A 1 166 ? -8.471 -12.662 -14.897 1.00 57.72 166 SER A CA 1
ATOM 1347 C C . SER A 1 166 ? -9.344 -11.408 -15.031 1.00 57.72 166 SER A C 1
ATOM 1349 O O . SER A 1 166 ? -8.829 -10.304 -14.797 1.00 57.72 166 SER A O 1
ATOM 1351 N N . PRO A 1 167 ? -10.632 -11.531 -15.396 1.00 60.84 167 PRO A N 1
ATOM 1352 C CA . PRO A 1 167 ? -11.526 -10.383 -15.401 1.00 60.84 167 PRO A CA 1
ATOM 1353 C C . PRO A 1 167 ? -11.636 -9.810 -13.979 1.00 60.84 167 PRO A C 1
ATOM 1355 O O . PRO A 1 167 ? -11.533 -10.560 -13.007 1.00 60.84 167 PRO A O 1
ATOM 1358 N N . PRO A 1 168 ? -11.803 -8.485 -13.834 1.00 60.97 168 PRO A N 1
ATOM 1359 C CA . PRO A 1 168 ? -12.005 -7.875 -12.528 1.00 60.97 168 PRO A CA 1
ATOM 1360 C C . PRO A 1 168 ? -13.246 -8.470 -11.857 1.00 60.97 168 PRO A C 1
ATOM 1362 O O . PRO A 1 168 ? -14.354 -8.330 -12.373 1.00 60.97 168 PRO A O 1
ATOM 1365 N N . GLU A 1 169 ? -13.045 -9.115 -10.713 1.00 61.62 169 GLU A N 1
ATOM 1366 C CA . GLU A 1 169 ? -14.114 -9.664 -9.884 1.00 61.62 169 GLU A CA 1
ATOM 1367 C C . GLU A 1 169 ? -14.342 -8.737 -8.688 1.00 61.62 169 GLU A C 1
ATOM 1369 O O . GLU A 1 169 ? -13.390 -8.275 -8.050 1.00 61.62 169 GLU A O 1
ATOM 1374 N N . LEU A 1 170 ? -15.613 -8.418 -8.460 1.00 66.62 170 LEU A N 1
ATOM 1375 C CA . LEU A 1 170 ? -16.097 -7.568 -7.382 1.00 66.62 170 LEU A CA 1
ATOM 1376 C C . LEU A 1 170 ? -16.656 -8.504 -6.313 1.00 66.62 170 LEU A C 1
ATOM 1378 O O . LEU A 1 170 ? -17.581 -9.266 -6.603 1.00 66.62 170 LEU A O 1
ATOM 1382 N N . VAL A 1 171 ? -16.058 -8.468 -5.124 1.00 56.94 171 VAL A N 1
ATOM 1383 C CA . VAL A 1 171 ? -16.445 -9.294 -3.972 1.00 56.94 171 VAL A CA 1
ATOM 1384 C C . VAL A 1 171 ? -16.860 -8.398 -2.823 1.00 56.94 171 VAL A C 1
ATOM 1386 O O . VAL A 1 171 ? -16.131 -7.407 -2.567 1.00 56.94 171 VAL A O 1
#

Foldseek 3Di:
DVVVVVVVVVVVVVVVVVPDDPVCVVVVVVVVVVVVVVVVVVVVVVCVVVVVVDDPQCVVQPDDPDNDRDPDPVRSVVVCVPVVPDPDDDDDAQDQDPVRHHDDDDDDPPVPDPDDQKDKDKDWDWDWDFDDDDDDDPVDDPDDDGTDTHTDDMWMWIDGPDCVVDPIDID

pLDDT: mean 71.68, std 11.17, range [46.34, 92.69]

Secondary structure (DSSP, 8-state):
-HHHHHHHHHHHHHHHHHTS-HHHHHHHHHHHHHHHHHHHHHHHHHHHHHHTT--HHHHTT--TT-----SSHHHHHHHHHHHSS-SS---PPPPPPTTSPPPPP--TTGGGPPPPSEEEEEEEEEEEEEPP-PPPPTTS------EEEEEEEEEEEEEES-TTTSPPEE-

Organism: Nematostella vectensis (NCBI:txid45351)

Radius of gyration: 25.6 Å; chains: 1; bounding box: 61×56×57 Å